Protein AF-A0A257H9K4-F1 (afdb_monomer_lite)

Radius of gyration: 15.09 Å; chains: 1; bounding box: 31×34×45 Å

Sequence (76 aa):
MSKRPAGPSAPPKHDWDAFAGAIARRVHDHGMPVGQGELVRDIMDWFAGREDFPPPDERTERRKVSAIWREFIRPT

Secondary structure (DSSP, 8-state):
---PPPP-PPPPSS-HHHHHHHHHHHHHHH-S-SSHHHHHHHHHHHHHT-SSSPPPPHHHHHHHHHHHHHHHTS--

Foldseek 3Di:
DDDDPDDDDDDPLDDVVVLVVQLVVCCVVPNDDPDLVRVLVSSQVVQVPDPPHDRDPSVVSSVSSVVVVCVVPPDD

Structure (mmCIF, N/CA/C/O backbone):
data_AF-A0A257H9K4-F1
#
_entry.id   AF-A0A257H9K4-F1
#
loop_
_atom_site.group_PDB
_atom_site.id
_atom_site.type_symbol
_atom_site.label_atom_id
_atom_site.label_alt_id
_atom_site.label_comp_id
_atom_site.label_asym_id
_atom_site.label_entity_id
_atom_site.label_seq_id
_atom_site.pdbx_PDB_ins_code
_atom_site.Cartn_x
_atom_site.Cartn_y
_atom_site.Cartn_z
_atom_site.occupancy
_atom_site.B_iso_or_equiv
_atom_site.auth_seq_id
_atom_site.auth_comp_id
_atom_site.auth_asym_id
_atom_site.auth_atom_id
_atom_site.pdbx_PDB_model_num
ATOM 1 N N . MET A 1 1 ? -7.412 23.235 -32.507 1.00 44.47 1 MET A N 1
ATOM 2 C CA . MET A 1 1 ? -6.378 22.762 -31.559 1.00 44.47 1 MET A CA 1
ATOM 3 C C . MET A 1 1 ? -6.587 21.261 -31.362 1.00 44.47 1 MET A C 1
ATOM 5 O O . MET A 1 1 ? -7.401 20.866 -30.541 1.00 44.47 1 MET A O 1
ATOM 9 N N . SER A 1 2 ? -5.971 20.424 -32.205 1.00 46.75 2 SER A N 1
ATOM 10 C CA . SER A 1 2 ? -6.171 18.965 -32.175 1.00 46.75 2 SER A CA 1
ATOM 11 C C . SER A 1 2 ? -5.369 18.339 -31.037 1.00 46.75 2 SER A C 1
ATOM 13 O O . S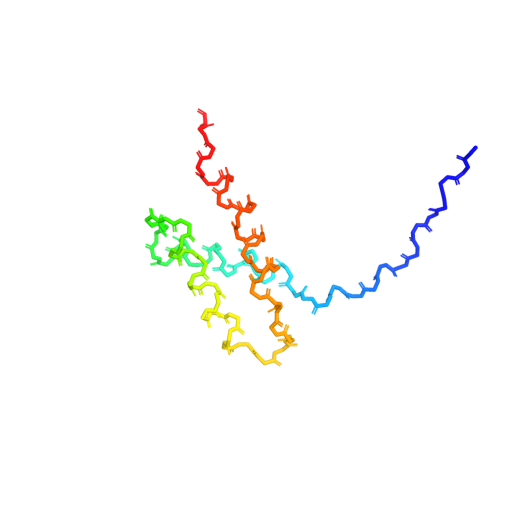ER A 1 2 ? -4.140 18.411 -31.035 1.00 46.75 2 SER A O 1
ATOM 15 N N . LYS A 1 3 ? -6.051 17.705 -30.076 1.00 52.69 3 LYS A N 1
ATOM 16 C CA . LYS A 1 3 ? -5.409 16.780 -29.134 1.00 52.69 3 LYS A CA 1
ATOM 17 C C . LYS A 1 3 ? -4.932 15.565 -29.931 1.00 52.69 3 LYS A C 1
ATOM 19 O O . LYS A 1 3 ? -5.743 14.841 -30.498 1.00 52.69 3 LYS A O 1
ATOM 24 N N . ARG A 1 4 ? -3.614 15.375 -30.013 1.00 47.59 4 ARG A N 1
ATOM 25 C CA . ARG A 1 4 ? -3.008 14.168 -30.591 1.00 47.59 4 ARG A CA 1
ATOM 26 C C . ARG A 1 4 ? -3.453 12.952 -29.765 1.00 47.59 4 ARG A C 1
ATOM 28 O O . ARG A 1 4 ? -3.422 13.055 -28.536 1.00 47.59 4 ARG A O 1
ATOM 35 N N . PRO A 1 5 ? -3.838 11.825 -30.385 1.00 48.22 5 PRO A N 1
ATOM 36 C CA . PRO A 1 5 ? -4.071 10.596 -29.641 1.00 48.22 5 PRO A CA 1
ATOM 37 C C . PRO A 1 5 ? -2.749 10.186 -28.986 1.00 48.22 5 PRO A C 1
ATOM 39 O O . PRO A 1 5 ? -1.709 10.138 -29.649 1.00 48.22 5 PRO A O 1
ATOM 42 N N . ALA A 1 6 ? -2.771 9.965 -27.672 1.00 54.81 6 ALA A N 1
ATOM 43 C CA . ALA A 1 6 ? -1.650 9.346 -26.986 1.00 54.81 6 ALA A CA 1
ATOM 44 C C . ALA A 1 6 ? -1.465 7.954 -27.607 1.00 54.81 6 ALA A C 1
ATOM 46 O O . ALA A 1 6 ? -2.401 7.156 -27.616 1.00 54.81 6 ALA A O 1
ATOM 47 N N . GLY A 1 7 ? -0.296 7.705 -28.205 1.00 53.25 7 GLY A N 1
ATOM 48 C CA . GLY A 1 7 ? 0.086 6.368 -28.664 1.00 53.25 7 GLY A CA 1
ATOM 49 C C . GLY A 1 7 ? 0.097 5.374 -27.496 1.00 53.25 7 GLY A C 1
ATOM 50 O O . GLY A 1 7 ? -0.076 5.801 -26.352 1.00 53.25 7 GLY A O 1
ATOM 51 N N . PRO A 1 8 ? 0.296 4.069 -27.756 1.00 52.66 8 PRO A N 1
ATOM 52 C CA . PRO A 1 8 ? 0.228 3.042 -26.723 1.00 52.66 8 PRO A CA 1
ATOM 53 C C . PRO A 1 8 ? 1.142 3.440 -25.566 1.00 52.66 8 PRO A C 1
ATOM 55 O O . PRO A 1 8 ? 2.359 3.537 -25.737 1.00 52.66 8 PRO A O 1
ATOM 58 N N . SER A 1 9 ? 0.546 3.765 -24.419 1.00 62.62 9 SER A N 1
ATOM 59 C CA . SER A 1 9 ? 1.292 4.076 -23.209 1.00 62.62 9 SER A CA 1
ATOM 60 C C . SER A 1 9 ? 2.237 2.909 -22.956 1.00 62.62 9 SER A C 1
ATOM 62 O O . SER A 1 9 ? 1.798 1.758 -22.992 1.00 62.62 9 SER A O 1
ATOM 64 N N . ALA A 1 10 ? 3.525 3.191 -22.750 1.00 57.62 10 ALA A N 1
ATOM 65 C CA . ALA A 1 10 ? 4.481 2.164 -22.354 1.00 57.62 10 ALA A CA 1
ATOM 66 C C . ALA A 1 10 ? 3.884 1.329 -21.203 1.00 57.62 10 ALA A C 1
ATOM 68 O O . ALA A 1 10 ? 3.188 1.913 -20.358 1.00 57.62 10 ALA A O 1
ATOM 69 N N . PRO A 1 11 ? 4.126 0.002 -21.164 1.00 58.59 11 PRO A N 1
ATOM 70 C CA . PRO A 1 11 ? 3.656 -0.829 -20.068 1.00 58.59 11 PRO A CA 1
ATOM 71 C C . PRO A 1 11 ? 4.018 -0.149 -18.743 1.00 58.59 11 PRO A C 1
ATOM 73 O O . PRO A 1 11 ? 5.143 0.356 -18.617 1.00 58.59 11 PRO A O 1
ATOM 76 N N . PRO A 1 12 ? 3.088 -0.058 -17.779 1.00 64.62 12 PRO A N 1
ATOM 77 C CA . PRO A 1 12 ? 3.388 0.534 -16.489 1.00 64.62 12 PRO A CA 1
ATOM 78 C C . PRO A 1 12 ? 4.650 -0.115 -15.918 1.00 64.62 12 PRO A C 1
ATOM 80 O O . PRO A 1 12 ? 4.736 -1.334 -15.826 1.00 64.62 12 PRO A O 1
ATOM 83 N N . LYS A 1 13 ? 5.635 0.701 -15.524 1.00 70.25 13 LYS A N 1
ATOM 84 C CA . LYS A 1 13 ? 6.885 0.213 -14.912 1.00 70.25 13 LYS A CA 1
ATOM 85 C C . LYS A 1 13 ? 6.631 -0.644 -13.657 1.00 70.25 13 LYS A C 1
ATOM 87 O O . LYS A 1 13 ? 7.489 -1.426 -13.265 1.00 70.25 13 LYS A O 1
ATOM 92 N N . HIS A 1 14 ? 5.458 -0.479 -13.047 1.00 76.00 14 HIS A N 1
ATOM 93 C CA . HIS A 1 14 ? 4.997 -1.205 -11.874 1.00 76.00 14 HIS A CA 1
ATOM 94 C C . HIS A 1 14 ? 3.550 -1.647 -12.076 1.00 76.00 14 HIS A C 1
ATOM 96 O O . HIS A 1 14 ? 2.739 -0.900 -12.634 1.00 76.00 14 HIS A O 1
ATOM 102 N N . ASP A 1 15 ? 3.231 -2.827 -11.563 1.00 82.81 15 ASP A N 1
ATOM 103 C CA . ASP A 1 15 ? 1.897 -3.413 -11.595 1.00 82.81 15 ASP A CA 1
ATOM 104 C C . ASP A 1 15 ? 1.001 -2.822 -10.495 1.00 82.81 15 ASP A C 1
ATOM 106 O O . ASP A 1 15 ? 0.942 -3.301 -9.357 1.00 82.81 15 ASP A O 1
ATOM 110 N N . TRP A 1 16 ? 0.334 -1.717 -10.839 1.00 85.25 16 TRP A N 1
ATOM 111 C CA . TRP A 1 16 ? -0.574 -1.009 -9.935 1.00 85.25 16 TRP A CA 1
ATOM 112 C C . TRP A 1 16 ? -1.896 -1.744 -9.694 1.00 85.25 16 TRP A C 1
ATOM 114 O O . TRP A 1 16 ? -2.546 -1.478 -8.681 1.00 85.25 16 TRP A O 1
ATOM 124 N N . ASP A 1 17 ? -2.275 -2.661 -10.581 1.00 87.44 17 ASP A N 1
ATOM 125 C CA . ASP A 1 17 ? -3.492 -3.455 -10.427 1.00 87.44 17 ASP A CA 1
ATOM 126 C C . ASP A 1 17 ? -3.269 -4.534 -9.365 1.00 87.44 17 ASP A C 1
ATOM 128 O O . ASP A 1 17 ? -4.050 -4.640 -8.415 1.00 87.44 17 ASP A O 1
ATOM 132 N N . ALA A 1 18 ? -2.137 -5.247 -9.425 1.00 88.25 18 ALA A N 1
ATOM 133 C CA . ALA A 1 18 ? -1.745 -6.156 -8.351 1.00 88.25 18 ALA A CA 1
ATOM 134 C C . ALA A 1 18 ? -1.537 -5.424 -7.020 1.00 88.25 18 ALA A C 1
ATOM 136 O O . ALA A 1 18 ? -1.867 -5.973 -5.973 1.00 88.25 18 ALA A O 1
ATOM 137 N N . PHE A 1 19 ? -1.047 -4.179 -7.036 1.00 90.56 19 PHE A N 1
ATOM 138 C CA . PHE A 1 19 ? -0.937 -3.355 -5.826 1.00 90.56 19 PHE A CA 1
ATOM 139 C C . PHE A 1 19 ? -2.300 -3.089 -5.174 1.00 90.56 19 PHE A C 1
ATOM 141 O O . PHE A 1 19 ? -2.449 -3.251 -3.962 1.00 90.56 19 PHE A O 1
ATOM 148 N N . ALA A 1 20 ? -3.316 -2.717 -5.959 1.00 90.56 20 ALA A N 1
ATOM 149 C CA . ALA A 1 20 ? -4.670 -2.544 -5.438 1.00 90.56 20 ALA A CA 1
ATOM 150 C C . ALA A 1 20 ?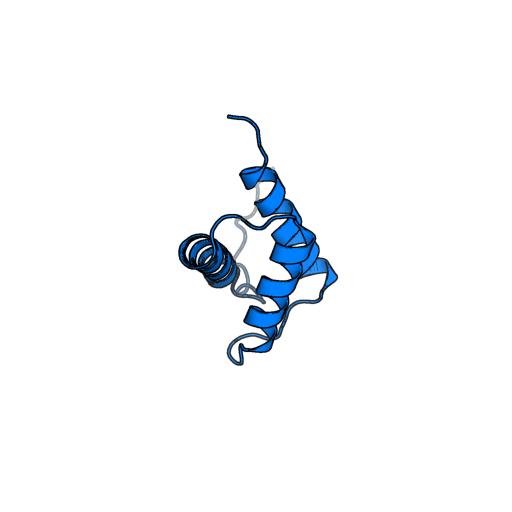 -5.238 -3.872 -4.904 1.00 90.56 20 ALA A C 1
ATOM 152 O O . ALA A 1 20 ? -5.830 -3.899 -3.823 1.00 90.56 20 ALA A O 1
ATOM 153 N N . GLY A 1 21 ? -4.990 -4.979 -5.614 1.00 93.19 21 GLY A N 1
ATOM 154 C CA . GLY A 1 21 ? -5.356 -6.326 -5.174 1.00 93.19 21 GLY A CA 1
ATOM 155 C C . GLY A 1 21 ? -4.685 -6.738 -3.860 1.00 93.19 21 GLY A C 1
ATOM 156 O O . GLY A 1 21 ? -5.339 -7.313 -2.993 1.00 93.19 21 GLY A O 1
ATOM 157 N N . ALA A 1 22 ? -3.412 -6.394 -3.666 1.00 93.56 22 ALA A N 1
ATOM 158 C CA . ALA A 1 22 ? -2.675 -6.670 -2.435 1.00 93.56 22 ALA A CA 1
ATOM 159 C C . ALA A 1 22 ? -3.250 -5.911 -1.237 1.00 93.56 22 ALA A C 1
ATOM 161 O O . ALA A 1 22 ? -3.422 -6.492 -0.168 1.00 93.56 22 ALA A O 1
ATOM 162 N N . ILE A 1 23 ? -3.615 -4.639 -1.428 1.00 94.00 23 ILE A N 1
ATOM 163 C CA . ILE A 1 23 ? -4.290 -3.846 -0.396 1.00 94.00 23 ILE A CA 1
ATOM 164 C C . ILE A 1 23 ? -5.648 -4.461 -0.050 1.00 94.00 23 ILE A C 1
ATOM 166 O O . ILE A 1 23 ? -5.955 -4.629 1.129 1.00 94.00 23 ILE A O 1
ATOM 170 N N . ALA A 1 24 ? -6.447 -4.828 -1.055 1.00 94.06 24 ALA A N 1
ATOM 171 C CA . ALA A 1 24 ? -7.745 -5.459 -0.834 1.00 94.06 24 ALA A CA 1
ATOM 172 C C . ALA A 1 24 ? -7.608 -6.794 -0.085 1.00 94.06 24 ALA A C 1
ATOM 174 O O . ALA A 1 24 ? -8.324 -7.020 0.889 1.00 94.06 24 ALA A O 1
ATOM 175 N N . ARG A 1 25 ? -6.646 -7.640 -0.482 1.00 95.44 25 ARG A N 1
ATOM 176 C CA . ARG A 1 25 ? -6.355 -8.909 0.197 1.00 95.44 25 ARG A CA 1
ATOM 177 C C . ARG A 1 25 ? -5.909 -8.689 1.637 1.00 95.44 25 ARG A C 1
ATOM 179 O O . ARG A 1 25 ? -6.456 -9.316 2.532 1.00 95.44 25 ARG A O 1
ATOM 186 N N . ARG A 1 26 ? -4.996 -7.742 1.885 1.00 94.94 26 ARG A N 1
ATOM 187 C CA . ARG A 1 26 ? -4.607 -7.365 3.251 1.00 94.94 26 ARG A CA 1
ATOM 188 C C . ARG A 1 26 ? -5.827 -7.011 4.090 1.00 94.94 26 ARG A C 1
ATOM 190 O O . ARG A 1 26 ? -5.912 -7.438 5.235 1.00 94.94 26 ARG A O 1
ATOM 197 N N . VAL A 1 27 ? -6.723 -6.171 3.561 1.00 94.56 27 VAL A N 1
ATOM 198 C CA . VAL A 1 27 ? -7.871 -5.664 4.334 1.00 94.56 27 VAL A CA 1
ATOM 199 C C . VAL A 1 27 ? -8.867 -6.785 4.600 1.00 94.56 27 VAL A C 1
ATOM 201 O O . VAL A 1 27 ? -9.453 -6.842 5.675 1.00 94.56 27 VAL A O 1
ATOM 204 N N . HIS A 1 28 ? -9.019 -7.700 3.648 1.00 95.88 28 HIS A N 1
ATOM 205 C CA . HIS A 1 28 ? -9.809 -8.909 3.821 1.00 95.88 28 HIS A CA 1
ATOM 206 C C . HIS A 1 28 ? -9.235 -9.827 4.916 1.00 95.88 28 HIS A C 1
ATOM 208 O O . HIS A 1 28 ? -9.982 -10.280 5.779 1.00 95.88 28 HIS A O 1
ATOM 214 N N . ASP A 1 29 ? -7.921 -10.063 4.916 1.00 95.88 29 ASP A N 1
ATOM 215 C CA . ASP A 1 29 ? -7.286 -11.059 5.790 1.00 95.88 29 ASP A CA 1
ATOM 216 C C . ASP A 1 29 ? -7.024 -10.538 7.214 1.00 95.88 29 ASP A C 1
ATOM 218 O O . ASP A 1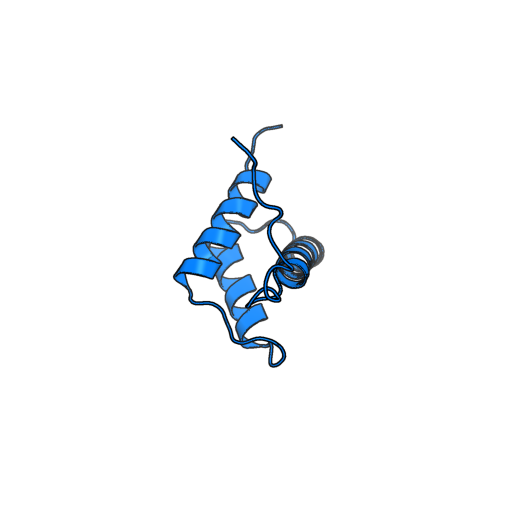 29 ? -7.129 -11.288 8.185 1.00 95.88 29 ASP A O 1
ATOM 222 N N . HIS A 1 30 ? -6.695 -9.250 7.354 1.00 94.94 30 HIS A N 1
ATOM 223 C CA . HIS A 1 30 ? -6.283 -8.636 8.624 1.00 94.94 30 HIS A CA 1
ATOM 224 C C . HIS A 1 30 ? -7.245 -7.553 9.127 1.00 94.94 30 HIS A C 1
ATOM 226 O O . HIS A 1 30 ? -7.033 -6.986 10.198 1.00 94.94 30 HIS A O 1
ATOM 232 N N . GLY A 1 31 ? -8.297 -7.247 8.368 1.00 93.94 31 GLY A N 1
ATOM 233 C CA . GLY A 1 31 ? -9.170 -6.115 8.647 1.00 93.94 31 GLY A CA 1
ATOM 234 C C . GLY A 1 31 ? -8.529 -4.769 8.302 1.00 93.94 31 GLY A C 1
ATOM 235 O O . GLY A 1 31 ? -7.498 -4.670 7.625 1.00 93.94 31 GLY A O 1
ATOM 236 N N . MET A 1 32 ? -9.176 -3.697 8.762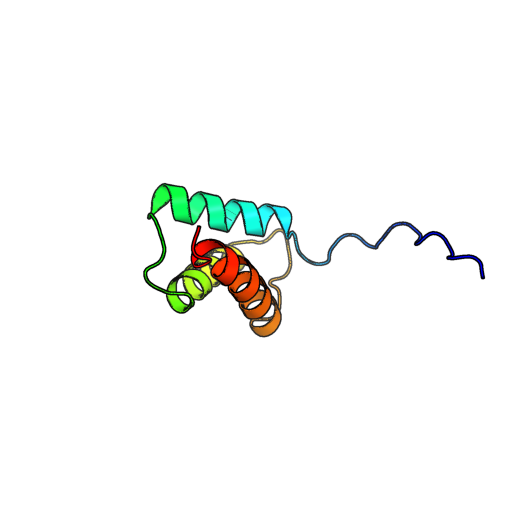 1.00 94.31 32 MET A N 1
ATOM 237 C CA . MET A 1 32 ? -8.708 -2.345 8.485 1.00 94.31 32 MET A CA 1
ATOM 238 C C . MET A 1 32 ? -7.390 -2.046 9.217 1.00 94.31 32 MET A C 1
ATOM 240 O O . MET A 1 32 ? -7.330 -2.229 10.433 1.00 94.31 32 MET A O 1
ATOM 244 N N . PRO A 1 33 ? -6.362 -1.529 8.517 1.00 94.19 33 PRO A N 1
ATOM 245 C CA . PRO A 1 33 ? -5.160 -1.003 9.162 1.00 94.19 33 PRO A CA 1
ATOM 246 C C . PRO A 1 33 ? -5.495 0.042 10.234 1.00 94.19 33 PRO A C 1
ATOM 248 O O . PRO A 1 33 ? -6.307 0.938 9.994 1.00 94.19 33 PRO A O 1
ATOM 251 N N . VAL A 1 34 ? -4.793 -0.004 11.369 1.00 93.44 34 VAL A N 1
ATOM 252 C CA . VAL A 1 34 ? -4.904 0.970 12.471 1.00 93.44 34 VAL A CA 1
ATOM 253 C C . VAL A 1 34 ? -4.485 2.366 12.010 1.00 93.44 34 VAL A C 1
ATOM 255 O O . VAL A 1 34 ? -4.973 3.382 12.505 1.00 93.44 34 VAL A O 1
ATOM 258 N N . GLY A 1 35 ? -3.574 2.436 11.040 1.00 93.12 35 GLY A N 1
ATOM 259 C CA . GLY A 1 35 ? -3.090 3.695 10.500 1.00 93.12 35 GLY A CA 1
ATOM 260 C C . GLY A 1 35 ? -2.386 3.543 9.161 1.00 93.12 35 GLY A C 1
ATOM 261 O O . GLY A 1 35 ? -1.955 2.459 8.765 1.00 93.12 35 GLY A O 1
ATOM 262 N N . GLN A 1 36 ? -2.182 4.677 8.492 1.00 92.19 36 GLN A N 1
ATOM 263 C CA . GLN A 1 36 ? -1.495 4.723 7.204 1.00 92.19 36 GLN A CA 1
ATOM 264 C C . GLN A 1 36 ? -0.102 4.073 7.259 1.00 92.19 36 GLN A C 1
ATOM 266 O O . GLN A 1 36 ? 0.303 3.413 6.310 1.00 92.19 36 GLN A O 1
ATOM 271 N N . GLY A 1 37 ? 0.637 4.257 8.359 1.00 91.19 37 GLY A N 1
ATOM 272 C CA . GLY A 1 37 ? 1.985 3.702 8.508 1.00 91.19 37 GLY A CA 1
ATOM 273 C C . GLY A 1 37 ? 2.018 2.174 8.544 1.00 91.19 37 GLY A C 1
ATOM 274 O O . GLY A 1 37 ? 2.977 1.585 8.061 1.00 91.19 37 GLY A O 1
ATOM 275 N N . GLU A 1 38 ? 0.973 1.539 9.074 1.00 93.88 38 GLU A N 1
ATOM 276 C CA . GLU A 1 38 ? 0.816 0.083 9.026 1.00 93.88 38 GLU A CA 1
ATOM 277 C C . GLU A 1 38 ? 0.565 -0.375 7.591 1.00 93.88 38 GLU A C 1
ATOM 279 O O . GLU A 1 38 ? 1.295 -1.216 7.083 1.00 93.88 38 GLU A O 1
ATOM 284 N N . LEU A 1 39 ? -0.363 0.284 6.889 1.00 93.88 39 LEU A N 1
ATOM 285 C CA . LEU A 1 39 ? -0.625 -0.008 5.482 1.00 93.88 39 LEU A CA 1
ATOM 286 C C . LEU A 1 39 ? 0.601 0.182 4.586 1.00 93.88 39 LEU A C 1
ATOM 288 O O . LEU A 1 39 ? 0.790 -0.590 3.655 1.00 93.88 39 LEU A O 1
ATOM 292 N N . VAL A 1 40 ? 1.438 1.187 4.852 1.00 92.12 40 VAL A N 1
ATOM 293 C CA . VAL A 1 40 ? 2.696 1.351 4.114 1.00 92.12 40 VAL A CA 1
ATOM 294 C C . VAL A 1 40 ? 3.606 0.149 4.348 1.00 92.12 40 VAL A C 1
ATOM 296 O O . VAL A 1 40 ? 4.039 -0.439 3.368 1.00 92.12 40 VAL A O 1
ATOM 299 N N . ARG A 1 41 ? 3.861 -0.245 5.603 1.00 92.00 41 ARG A N 1
ATOM 300 C CA . ARG A 1 41 ? 4.755 -1.376 5.910 1.00 92.00 41 ARG A CA 1
ATOM 301 C C . ARG A 1 41 ? 4.296 -2.674 5.255 1.00 92.00 41 ARG A C 1
ATOM 303 O O . ARG A 1 41 ? 5.082 -3.285 4.547 1.00 92.00 41 ARG A O 1
ATOM 310 N N . ASP A 1 42 ? 3.019 -3.021 5.386 1.00 93.38 42 ASP A N 1
ATOM 311 C CA . ASP A 1 42 ? 2.512 -4.288 4.844 1.00 93.38 42 ASP A CA 1
ATOM 312 C C . ASP A 1 42 ? 2.632 -4.357 3.315 1.00 93.38 42 ASP A C 1
ATOM 314 O O . ASP A 1 42 ? 2.842 -5.422 2.736 1.00 93.38 42 ASP A O 1
ATOM 318 N N . ILE A 1 43 ? 2.516 -3.210 2.640 1.00 91.44 43 ILE A N 1
ATOM 319 C CA . ILE A 1 43 ? 2.646 -3.140 1.186 1.00 91.44 43 ILE A CA 1
ATOM 320 C C . ILE A 1 43 ? 4.109 -3.091 0.733 1.00 91.44 43 ILE A C 1
ATOM 322 O O . ILE A 1 43 ? 4.420 -3.676 -0.303 1.00 91.44 43 ILE A O 1
ATOM 326 N N . MET A 1 44 ? 5.004 -2.471 1.509 1.00 88.62 44 MET A N 1
ATOM 327 C CA . MET A 1 44 ? 6.455 -2.576 1.294 1.00 88.62 44 MET A CA 1
ATOM 328 C C . MET A 1 44 ? 6.909 -4.034 1.413 1.00 88.62 44 MET A C 1
ATOM 330 O O . MET A 1 44 ? 7.615 -4.528 0.539 1.00 88.62 44 MET A O 1
ATOM 334 N N . ASP A 1 45 ? 6.457 -4.735 2.456 1.00 90.75 45 ASP A N 1
ATOM 335 C CA . ASP A 1 45 ? 6.798 -6.138 2.699 1.00 90.75 45 ASP A CA 1
ATOM 336 C C . ASP A 1 45 ? 6.265 -7.037 1.575 1.00 90.75 45 ASP A C 1
ATOM 338 O O . ASP A 1 45 ? 6.970 -7.920 1.084 1.00 90.75 45 ASP A O 1
ATOM 342 N N . TRP A 1 46 ? 5.046 -6.770 1.095 1.00 91.00 46 TRP A N 1
ATOM 343 C CA . TRP A 1 46 ? 4.490 -7.467 -0.063 1.00 91.00 46 TRP A CA 1
ATOM 344 C C . TRP A 1 46 ? 5.289 -7.216 -1.351 1.00 91.00 46 TRP A C 1
ATOM 346 O O . TRP A 1 46 ? 5.549 -8.165 -2.091 1.00 91.00 46 TRP A O 1
ATOM 356 N N . PHE A 1 47 ? 5.701 -5.973 -1.627 1.00 87.62 47 PHE A N 1
ATOM 357 C CA . PHE A 1 47 ? 6.517 -5.658 -2.805 1.00 87.62 47 PHE A CA 1
ATOM 358 C C . PHE A 1 47 ? 7.926 -6.247 -2.719 1.00 87.62 47 PHE A C 1
ATOM 360 O O . PHE A 1 47 ? 8.441 -6.715 -3.730 1.00 87.62 47 PHE A O 1
ATOM 367 N N . ALA A 1 48 ? 8.537 -6.271 -1.534 1.00 85.81 48 ALA A N 1
ATOM 368 C CA . ALA A 1 48 ? 9.855 -6.867 -1.322 1.00 85.81 48 ALA A CA 1
ATOM 369 C C . ALA A 1 48 ? 9.872 -8.382 -1.597 1.00 85.81 48 ALA A C 1
ATOM 371 O O . ALA A 1 48 ? 10.916 -8.928 -1.947 1.00 85.81 48 ALA A O 1
ATOM 372 N N . GLY A 1 49 ? 8.723 -9.054 -1.466 1.00 87.75 49 GLY A N 1
ATOM 373 C CA . GLY A 1 49 ? 8.554 -10.471 -1.795 1.00 87.75 49 GLY A CA 1
ATOM 374 C C . GLY A 1 49 ? 8.256 -10.771 -3.269 1.00 87.75 49 GLY A C 1
ATOM 375 O O . GLY A 1 49 ? 8.043 -11.935 -3.607 1.00 87.75 49 GLY A O 1
ATOM 376 N N . ARG A 1 50 ? 8.191 -9.758 -4.145 1.00 86.94 50 ARG A N 1
ATOM 377 C CA . ARG A 1 50 ? 7.909 -9.923 -5.580 1.00 86.94 50 ARG A CA 1
ATOM 378 C C . ARG A 1 50 ? 9.194 -9.952 -6.407 1.00 86.94 50 ARG A C 1
ATOM 380 O O . ARG A 1 50 ? 10.069 -9.112 -6.240 1.00 86.94 50 ARG A O 1
ATOM 387 N N . GLU A 1 51 ? 9.259 -10.879 -7.361 1.00 83.75 51 GLU A N 1
ATOM 388 C CA . GLU A 1 51 ? 10.363 -10.991 -8.333 1.00 83.75 51 GLU A CA 1
ATOM 389 C C . GLU A 1 51 ? 9.957 -10.565 -9.756 1.00 83.75 51 GLU A C 1
ATOM 391 O O . GLU A 1 51 ? 10.800 -10.412 -10.637 1.00 83.75 51 GLU A O 1
ATOM 396 N N . ASP A 1 52 ? 8.661 -10.372 -9.996 1.00 82.81 52 ASP A N 1
ATOM 397 C CA . ASP A 1 52 ? 8.079 -10.111 -11.314 1.00 82.81 52 ASP A CA 1
ATOM 398 C C . ASP A 1 52 ? 8.175 -8.642 -11.751 1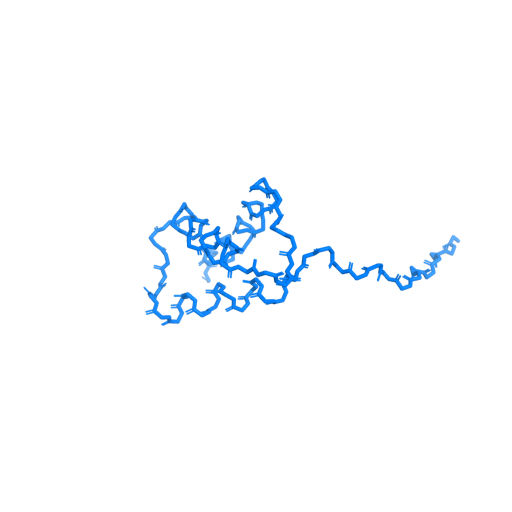.00 82.81 52 ASP A C 1
ATOM 400 O O . ASP A 1 52 ? 8.232 -8.360 -12.949 1.00 82.81 52 ASP A O 1
ATOM 404 N N . PHE A 1 53 ? 8.243 -7.706 -10.798 1.00 77.88 53 PHE A N 1
ATOM 405 C CA . PHE A 1 53 ? 8.445 -6.283 -11.070 1.00 77.88 53 PHE A CA 1
ATOM 406 C C . PHE A 1 53 ? 9.537 -5.691 -10.183 1.00 77.88 53 PHE A C 1
ATOM 408 O O . PHE A 1 53 ? 9.615 -6.025 -9.001 1.00 77.88 53 PHE A O 1
ATOM 415 N N . PRO A 1 54 ? 10.341 -4.747 -10.707 1.00 78.44 54 PRO A N 1
ATOM 416 C CA . PRO A 1 54 ? 11.258 -4.002 -9.865 1.00 78.44 54 PRO A CA 1
ATOM 417 C C . PRO A 1 54 ? 10.455 -3.223 -8.811 1.00 78.44 54 PRO A C 1
ATOM 419 O O . PRO A 1 54 ? 9.472 -2.553 -9.179 1.00 78.44 54 PRO A O 1
ATOM 422 N N . PRO A 1 55 ? 10.873 -3.262 -7.532 1.00 75.75 55 PRO A N 1
ATOM 423 C CA . PRO A 1 55 ? 10.206 -2.499 -6.493 1.00 75.75 55 PRO A CA 1
ATOM 424 C C . PRO A 1 55 ? 10.226 -1.008 -6.876 1.00 75.75 55 PRO A C 1
ATOM 426 O O . PRO A 1 55 ? 11.248 -0.500 -7.364 1.00 75.75 55 PRO A O 1
ATOM 429 N N . PRO A 1 56 ? 9.094 -0.296 -6.751 1.00 81.25 56 PRO A N 1
ATOM 430 C CA . PRO A 1 56 ? 9.091 1.152 -6.867 1.00 81.25 56 PRO A CA 1
ATOM 431 C C . PRO A 1 56 ? 9.970 1.791 -5.783 1.00 81.25 56 PRO A C 1
ATOM 433 O O . PRO A 1 56 ? 10.345 1.162 -4.800 1.00 81.25 56 PRO A O 1
ATOM 436 N N . ASP A 1 57 ? 10.317 3.068 -5.959 1.00 85.00 57 ASP A N 1
ATOM 437 C CA . ASP A 1 57 ? 10.928 3.808 -4.856 1.00 85.00 57 ASP A CA 1
ATOM 438 C C . ASP A 1 57 ? 9.915 4.021 -3.716 1.00 85.00 57 ASP A C 1
ATOM 440 O O . ASP A 1 57 ? 8.720 4.238 -3.952 1.00 85.00 57 ASP A O 1
ATOM 444 N N . GLU A 1 58 ? 10.416 4.030 -2.477 1.00 83.25 58 GLU A N 1
ATOM 445 C CA . GLU A 1 58 ? 9.609 4.178 -1.255 1.00 83.25 58 GLU A CA 1
ATOM 446 C C . GLU A 1 58 ? 8.702 5.422 -1.318 1.00 83.25 58 GLU A C 1
ATOM 448 O O . GLU A 1 58 ? 7.551 5.432 -0.872 1.00 83.2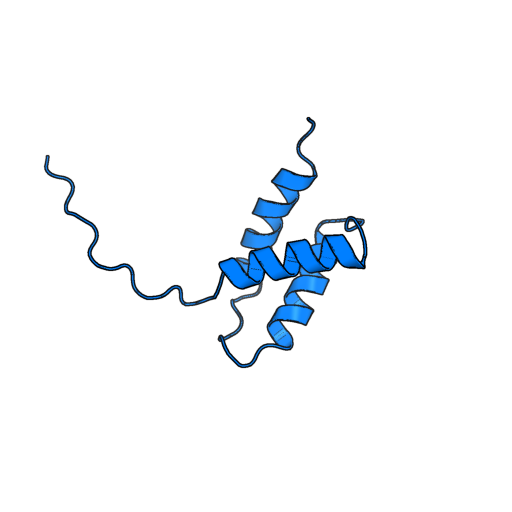5 58 GLU A O 1
ATOM 453 N N . ARG A 1 59 ? 9.189 6.504 -1.941 1.00 88.38 59 ARG A N 1
ATOM 454 C CA . ARG A 1 59 ? 8.426 7.745 -2.123 1.00 88.38 59 ARG A CA 1
ATOM 455 C C . ARG A 1 59 ? 7.188 7.524 -2.996 1.00 88.38 59 ARG A C 1
ATOM 457 O O . ARG A 1 59 ? 6.124 8.088 -2.712 1.00 88.38 59 ARG A O 1
ATOM 464 N N . THR A 1 60 ? 7.317 6.760 -4.072 1.00 88.50 60 THR A N 1
ATOM 465 C CA . THR A 1 60 ? 6.253 6.452 -5.026 1.00 88.50 60 THR A CA 1
ATOM 466 C C . THR A 1 60 ? 5.227 5.520 -4.403 1.00 88.50 60 THR A C 1
ATOM 468 O O . THR A 1 60 ? 4.031 5.807 -4.517 1.00 88.50 60 THR A O 1
ATOM 471 N N . GLU A 1 61 ? 5.668 4.489 -3.684 1.00 86.38 61 GLU A N 1
ATOM 472 C CA . GLU A 1 61 ? 4.794 3.587 -2.923 1.00 86.38 61 GLU A CA 1
ATOM 473 C C . GLU A 1 61 ? 4.015 4.349 -1.862 1.00 86.38 61 GLU A C 1
ATOM 475 O O . GLU A 1 61 ? 2.782 4.347 -1.872 1.00 86.38 61 GLU A O 1
ATOM 480 N N . ARG A 1 62 ? 4.706 5.122 -1.017 1.00 89.75 62 ARG A N 1
ATOM 481 C CA . ARG A 1 62 ? 4.065 5.928 0.025 1.00 89.75 62 ARG A CA 1
ATOM 482 C C . ARG A 1 62 ? 3.025 6.876 -0.553 1.00 89.75 62 ARG A C 1
ATOM 484 O O . ARG A 1 62 ? 1.953 7.039 0.032 1.00 89.75 62 ARG A O 1
ATOM 491 N N . ARG A 1 63 ? 3.297 7.506 -1.702 1.00 91.69 63 ARG A N 1
ATOM 492 C CA . ARG A 1 63 ? 2.331 8.388 -2.379 1.00 91.69 63 ARG A CA 1
ATOM 493 C C . ARG A 1 63 ? 1.085 7.621 -2.829 1.00 91.69 63 ARG A C 1
ATOM 495 O O . ARG A 1 63 ? -0.019 8.132 -2.658 1.00 91.69 63 ARG A O 1
ATOM 502 N N . LYS A 1 64 ? 1.249 6.420 -3.385 1.00 90.94 64 LYS A N 1
ATOM 503 C CA . LYS A 1 64 ? 0.140 5.564 -3.832 1.00 90.94 64 LYS A CA 1
ATOM 504 C C . LYS A 1 64 ? -0.692 5.054 -2.659 1.00 90.94 64 LYS A C 1
ATOM 506 O O . LYS A 1 64 ? -1.910 5.211 -2.679 1.00 90.94 64 LYS A O 1
ATOM 511 N N . VAL A 1 65 ? -0.041 4.571 -1.602 1.00 91.88 65 VAL A N 1
ATOM 512 C CA . VAL A 1 65 ? -0.709 4.166 -0.358 1.00 91.88 65 VAL A CA 1
ATOM 513 C C . VAL A 1 65 ? -1.456 5.348 0.262 1.00 91.88 65 VAL A C 1
ATOM 515 O O . VAL A 1 65 ? -2.610 5.206 0.646 1.00 91.88 65 VAL A O 1
ATOM 518 N N . SER A 1 66 ? -0.851 6.543 0.292 1.00 91.94 66 SER A N 1
ATOM 519 C CA . SER A 1 66 ? -1.509 7.764 0.794 1.00 91.94 66 SER A CA 1
ATOM 520 C C . SER A 1 66 ? -2.795 8.096 0.039 1.00 91.94 66 SER A C 1
ATOM 522 O O . SER A 1 66 ? -3.747 8.582 0.642 1.00 91.94 66 SER A O 1
ATOM 524 N N . ALA A 1 67 ? -2.813 7.893 -1.281 1.00 91.56 67 ALA A N 1
ATOM 525 C CA . ALA A 1 67 ? -3.988 8.175 -2.095 1.00 91.56 67 ALA A CA 1
ATOM 526 C C . ALA A 1 67 ? -5.147 7.238 -1.732 1.00 91.56 67 ALA A C 1
ATOM 528 O O . ALA A 1 67 ? -6.247 7.719 -1.494 1.00 91.56 67 ALA A O 1
ATOM 529 N N . ILE A 1 68 ? -4.879 5.936 -1.601 1.00 91.19 68 ILE A N 1
ATOM 530 C CA . ILE A 1 68 ? -5.890 4.936 -1.221 1.00 91.19 68 ILE A CA 1
ATOM 531 C C . ILE A 1 68 ? -6.328 5.109 0.235 1.00 91.19 68 ILE A C 1
ATOM 533 O O . ILE A 1 68 ? -7.514 5.040 0.533 1.00 91.19 68 ILE A O 1
ATOM 537 N N . TRP A 1 69 ? -5.398 5.414 1.142 1.00 92.88 69 TRP A N 1
ATOM 538 C CA . TRP A 1 69 ? -5.716 5.665 2.548 1.00 92.88 69 TRP A CA 1
ATOM 539 C C . TRP A 1 69 ? -6.783 6.751 2.715 1.00 92.88 69 TRP A C 1
ATOM 541 O O . TRP A 1 69 ? -7.702 6.596 3.512 1.00 92.88 69 TRP A O 1
ATOM 551 N N . ARG A 1 70 ? -6.697 7.833 1.930 1.00 92.38 70 ARG A N 1
ATOM 552 C CA . ARG A 1 70 ? -7.697 8.913 1.944 1.00 92.38 70 ARG A CA 1
ATOM 553 C C . ARG A 1 70 ? -9.087 8.451 1.525 1.00 92.38 70 ARG A C 1
ATOM 555 O O . ARG A 1 70 ? -10.054 9.045 1.984 1.00 92.38 70 ARG A O 1
ATOM 562 N N . GLU A 1 71 ? -9.184 7.437 0.671 1.00 91.38 71 GLU A N 1
ATOM 563 C CA . GLU A 1 71 ? -10.467 6.840 0.297 1.00 91.38 71 GLU A CA 1
ATOM 564 C C . GLU A 1 71 ? -11.055 6.047 1.467 1.00 91.38 71 GLU A C 1
ATOM 566 O O . GLU A 1 71 ? -12.238 6.184 1.752 1.00 91.38 71 GLU A O 1
ATOM 571 N N . PHE A 1 72 ? -10.228 5.293 2.199 1.00 89.00 72 PHE A N 1
ATOM 572 C CA . PHE A 1 72 ? -10.678 4.517 3.361 1.00 89.00 72 PHE A CA 1
ATOM 573 C C . PHE A 1 72 ? -11.175 5.374 4.522 1.00 89.00 72 PHE A C 1
ATOM 575 O O . PHE A 1 72 ? -12.125 4.993 5.197 1.00 89.00 72 PHE A O 1
ATOM 582 N N . ILE A 1 73 ? -10.532 6.516 4.768 1.00 89.81 73 ILE A N 1
ATOM 583 C CA . ILE A 1 73 ? -10.911 7.414 5.868 1.00 89.81 73 ILE A CA 1
ATOM 584 C C . ILE A 1 73 ? -11.915 8.488 5.447 1.00 89.81 73 ILE A C 1
ATOM 586 O O . ILE A 1 73 ? -12.237 9.364 6.252 1.00 89.81 73 ILE A O 1
ATOM 590 N N . ARG A 1 74 ? -12.364 8.488 4.185 1.00 90.12 74 ARG A N 1
ATOM 591 C CA . ARG A 1 74 ? -13.350 9.466 3.731 1.00 90.12 74 ARG A CA 1
ATOM 592 C C . ARG A 1 74 ? -14.660 9.210 4.492 1.00 90.12 74 ARG A C 1
ATOM 594 O O . ARG A 1 74 ? -15.169 8.093 4.426 1.00 90.12 74 ARG A O 1
ATOM 601 N N . PRO A 1 75 ? -15.221 10.214 5.189 1.00 78.75 75 PRO A N 1
ATOM 602 C CA . PRO A 1 75 ? -16.536 10.068 5.800 1.00 78.75 75 PRO A CA 1
ATOM 603 C C . PRO A 1 75 ? -17.585 9.817 4.706 1.00 78.75 75 PRO A C 1
ATOM 605 O O . PRO A 1 75 ? -17.550 10.476 3.662 1.00 78.75 75 PRO A O 1
ATOM 608 N N . THR A 1 76 ? -18.452 8.829 4.939 1.00 66.62 76 THR A N 1
ATOM 609 C CA . THR A 1 76 ? -19.579 8.476 4.058 1.00 66.62 76 THR A CA 1
ATOM 610 C C . THR A 1 76 ? -20.796 9.342 4.331 1.00 66.62 76 THR A C 1
ATOM 612 O O . THR A 1 76 ? -20.946 9.802 5.486 1.00 66.62 76 THR A O 1
#

pLDDT: mean 83.29, std 14.23, range [44.47, 95.88]